Protein AF-A0A528TF73-F1 (afdb_monomer_lite)

Structure (mmCIF, N/CA/C/O backbone):
data_AF-A0A528TF73-F1
#
_entry.id   AF-A0A528TF73-F1
#
loop_
_atom_site.group_PDB
_atom_site.id
_atom_site.type_symbol
_atom_site.label_atom_id
_atom_site.label_alt_id
_atom_site.label_comp_id
_atom_site.label_asym_id
_atom_site.label_entity_id
_atom_site.label_seq_id
_atom_site.pdbx_PDB_ins_code
_atom_site.Cartn_x
_atom_site.Cartn_y
_atom_site.Cartn_z
_atom_site.occupancy
_atom_site.B_iso_or_equiv
_atom_site.auth_seq_id
_atom_site.auth_comp_id
_atom_site.auth_asym_id
_atom_site.auth_atom_id
_atom_site.pdbx_PDB_model_num
ATOM 1 N N . ASN A 1 1 ? -3.132 15.160 -7.249 1.00 56.78 1 ASN A N 1
ATOM 2 C CA . ASN A 1 1 ? -3.821 16.142 -6.375 1.00 56.78 1 ASN A CA 1
ATOM 3 C C . ASN A 1 1 ? -3.943 15.691 -4.910 1.00 56.78 1 ASN A C 1
ATOM 5 O O . ASN A 1 1 ? -4.693 16.304 -4.166 1.00 56.78 1 ASN A O 1
ATOM 9 N N . GLU A 1 2 ? -3.178 14.691 -4.446 1.00 67.38 2 GLU A N 1
ATOM 10 C CA . GLU A 1 2 ? -3.256 14.202 -3.052 1.00 67.38 2 GLU A CA 1
ATOM 11 C C . GLU A 1 2 ? -2.438 15.031 -2.045 1.00 67.38 2 GLU A C 1
ATOM 13 O O . GLU A 1 2 ? -2.695 14.976 -0.846 1.00 67.38 2 GLU A O 1
ATOM 18 N N . CYS A 1 3 ? -1.481 15.833 -2.525 1.00 68.50 3 CYS A N 1
ATOM 19 C CA . CYS A 1 3 ? -0.590 16.624 -1.669 1.00 68.50 3 CYS A CA 1
ATOM 20 C C . CYS A 1 3 ? -1.167 17.990 -1.256 1.00 68.50 3 CYS A C 1
ATOM 22 O O . CYS A 1 3 ? -0.639 18.624 -0.350 1.00 68.50 3 CYS A O 1
ATOM 24 N N . LYS A 1 4 ? -2.243 18.460 -1.903 1.00 80.44 4 LYS A N 1
ATOM 25 C CA . LYS A 1 4 ? -2.898 19.742 -1.588 1.00 80.44 4 LYS A CA 1
ATOM 26 C C . LYS A 1 4 ? -4.072 19.520 -0.634 1.00 80.44 4 LYS A C 1
ATOM 28 O O . LYS A 1 4 ? -5.224 19.719 -1.003 1.00 80.44 4 LYS A O 1
ATOM 33 N N . VAL A 1 5 ? -3.774 19.061 0.578 1.00 80.50 5 VAL A N 1
ATOM 34 C CA . VAL A 1 5 ? -4.775 18.819 1.628 1.00 80.50 5 VAL A CA 1
ATOM 35 C C . VAL A 1 5 ? -4.380 19.537 2.919 1.00 80.50 5 VAL A C 1
ATOM 37 O O . VAL A 1 5 ? -3.188 19.602 3.223 1.00 80.50 5 VAL A O 1
ATOM 40 N N . PRO A 1 6 ? -5.344 20.055 3.704 1.00 85.00 6 PRO A N 1
ATOM 41 C CA . PRO A 1 6 ? -5.047 20.640 5.005 1.00 85.00 6 PRO A CA 1
ATOM 42 C C . PRO A 1 6 ? -4.322 19.654 5.927 1.00 85.00 6 PRO A C 1
ATOM 44 O O . PRO A 1 6 ? -4.554 18.436 5.887 1.00 85.00 6 PRO A O 1
ATOM 47 N N . ALA A 1 7 ? -3.460 20.191 6.792 1.00 83.62 7 ALA A N 1
ATOM 48 C CA . ALA A 1 7 ? -2.921 19.429 7.907 1.00 83.62 7 ALA A CA 1
ATOM 49 C C . ALA A 1 7 ? -4.078 18.988 8.817 1.00 83.62 7 ALA A C 1
ATOM 51 O O . ALA A 1 7 ? -4.982 19.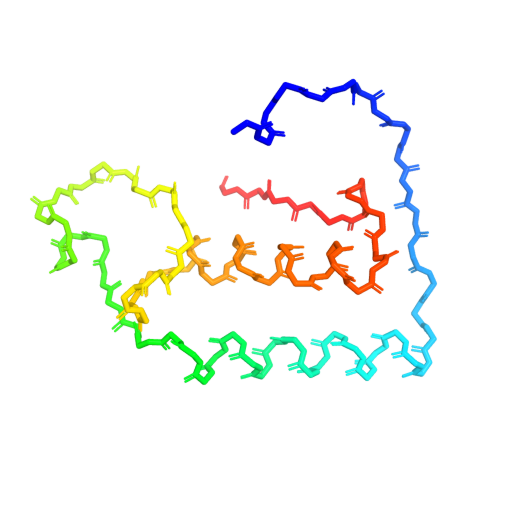766 9.118 1.00 83.62 7 ALA A O 1
ATOM 52 N N . LEU A 1 8 ? -4.062 17.724 9.230 1.00 86.62 8 LEU A N 1
ATOM 53 C CA . LEU A 1 8 ? -5.063 17.151 10.123 1.00 86.62 8 LEU A CA 1
ATOM 54 C C . LEU A 1 8 ? -4.361 16.622 11.371 1.00 86.62 8 LEU A C 1
ATOM 56 O O . LEU A 1 8 ? -3.222 16.164 11.286 1.00 86.62 8 LEU A O 1
ATOM 60 N N . GLN A 1 9 ? -5.060 16.641 12.505 1.00 90.81 9 GLN A N 1
ATOM 61 C CA . GLN A 1 9 ? -4.528 16.102 13.755 1.00 90.81 9 GLN A CA 1
ATOM 62 C C . GLN A 1 9 ? -4.236 14.595 13.638 1.00 90.81 9 GLN A C 1
ATOM 64 O O . GLN A 1 9 ? -4.965 13.897 12.915 1.00 90.81 9 GLN A O 1
ATOM 69 N N . PRO A 1 10 ? -3.202 14.082 14.337 1.00 89.88 10 PRO A N 1
ATOM 70 C CA . PRO A 1 10 ? -2.907 12.654 14.388 1.00 89.88 10 PRO A CA 1
ATOM 71 C C . PRO A 1 10 ? -4.132 11.841 14.811 1.00 89.88 10 PRO A C 1
ATOM 73 O O . PRO A 1 10 ? -4.888 12.246 15.694 1.00 89.88 10 PRO A O 1
ATOM 76 N N . ALA A 1 11 ? -4.323 10.679 14.189 1.00 93.25 11 ALA A N 1
ATOM 77 C CA . ALA A 1 11 ? -5.431 9.783 14.491 1.00 93.25 11 ALA A CA 1
ATOM 78 C C . ALA A 1 11 ? -4.907 8.379 14.782 1.00 93.25 11 ALA A C 1
ATOM 80 O O . ALA A 1 11 ? -4.010 7.893 14.098 1.00 93.25 11 ALA A O 1
ATOM 81 N N . ASN A 1 12 ? -5.521 7.712 15.758 1.00 94.06 12 ASN A N 1
ATOM 82 C CA . ASN A 1 12 ? -5.241 6.321 16.089 1.00 94.06 12 ASN A CA 1
ATOM 83 C C . ASN A 1 12 ? -6.386 5.428 15.612 1.00 94.06 12 ASN A C 1
ATOM 85 O O . ASN A 1 12 ? -7.559 5.774 15.752 1.00 94.06 12 ASN A O 1
ATOM 89 N N . VAL A 1 13 ? -6.051 4.248 15.094 1.00 95.81 13 VAL A N 1
ATOM 90 C CA . VAL A 1 13 ? -7.036 3.223 14.729 1.00 95.81 13 VAL A CA 1
ATOM 91 C C . VAL A 1 13 ? -6.923 2.066 15.711 1.00 95.81 13 VAL A C 1
ATOM 93 O O . VAL A 1 13 ? -5.877 1.432 15.822 1.00 95.81 13 VAL A O 1
ATOM 96 N N . LYS A 1 14 ? -8.016 1.754 16.414 1.00 97.12 14 LYS A N 1
ATOM 97 C CA . LYS A 1 14 ? -8.065 0.583 17.296 1.00 97.12 14 LYS A CA 1
ATOM 98 C C . LYS A 1 14 ? -7.960 -0.697 16.467 1.00 97.12 14 LYS A C 1
ATOM 100 O O . LYS A 1 14 ? -8.708 -0.882 15.503 1.00 97.12 14 LYS A O 1
ATOM 105 N N . LEU A 1 15 ? -7.083 -1.613 16.868 1.00 97.00 15 LEU A N 1
ATOM 106 C CA . LEU A 1 15 ? -6.929 -2.906 16.207 1.00 97.00 15 LEU A CA 1
ATOM 107 C C . LEU A 1 15 ? -8.054 -3.869 16.61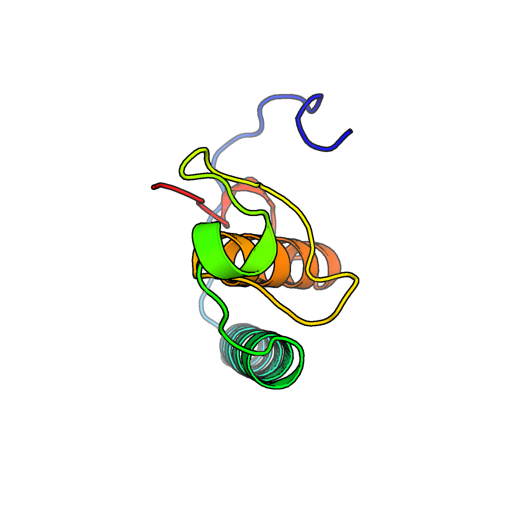5 1.00 97.00 15 LEU A C 1
ATOM 109 O O .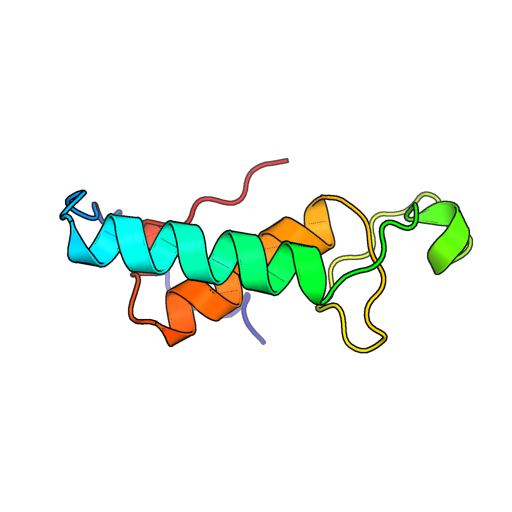 LEU A 1 15 ? -7.898 -4.721 17.484 1.00 97.00 15 LEU A O 1
ATOM 113 N N . THR A 1 16 ? -9.221 -3.709 15.997 1.00 98.25 16 THR A N 1
ATOM 114 C CA . THR A 1 16 ? -10.344 -4.645 16.135 1.00 98.25 16 THR A CA 1
ATOM 115 C C . THR A 1 16 ? -10.166 -5.847 15.205 1.00 98.25 16 THR A C 1
ATOM 117 O O . THR A 1 16 ? -9.419 -5.786 14.225 1.00 98.25 16 THR A O 1
ATOM 120 N N . ALA A 1 17 ? -10.908 -6.933 15.444 1.00 98.44 17 ALA A N 1
ATOM 121 C CA . ALA A 1 17 ? -10.924 -8.080 14.531 1.00 98.44 17 ALA A CA 1
ATOM 122 C C . ALA A 1 17 ? -11.333 -7.679 13.099 1.00 98.44 17 ALA A C 1
ATOM 124 O O . ALA A 1 17 ? -10.769 -8.182 12.128 1.00 98.44 17 ALA A O 1
ATOM 125 N N . GLN A 1 18 ? -12.271 -6.734 12.960 1.00 98.19 18 GLN A N 1
ATOM 126 C CA . GLN A 1 18 ? -12.679 -6.201 11.660 1.00 98.19 18 GLN A CA 1
ATOM 127 C C . GLN A 1 18 ? -11.546 -5.424 10.981 1.00 98.19 18 GLN A C 1
ATOM 129 O O . GLN A 1 18 ? -11.249 -5.678 9.815 1.00 98.19 18 GLN A O 1
ATOM 134 N N . ASN A 1 19 ? -10.867 -4.535 11.710 1.00 98.25 19 ASN A N 1
ATOM 135 C CA . ASN A 1 19 ? -9.754 -3.761 11.159 1.00 98.25 19 ASN A CA 1
ATOM 136 C C . ASN A 1 19 ? -8.586 -4.670 10.762 1.00 98.25 19 ASN A C 1
ATOM 138 O O . ASN A 1 19 ? -8.025 -4.506 9.680 1.00 98.25 19 ASN A O 1
ATOM 142 N N . MET A 1 20 ? -8.287 -5.697 11.563 1.00 98.56 20 MET A N 1
ATOM 143 C CA . MET A 1 20 ? -7.291 -6.716 11.225 1.00 98.56 20 MET A CA 1
ATOM 144 C C . MET A 1 20 ? -7.650 -7.476 9.937 1.00 98.56 20 MET A C 1
ATOM 146 O O . MET A 1 20 ? -6.789 -7.685 9.081 1.00 98.56 20 MET A O 1
ATOM 150 N N . ARG A 1 21 ? -8.921 -7.867 9.752 1.00 98.56 21 ARG A N 1
ATOM 151 C CA . ARG A 1 21 ? -9.382 -8.498 8.501 1.00 98.56 21 ARG A CA 1
ATOM 152 C C . ARG A 1 21 ? -9.204 -7.572 7.300 1.00 98.56 21 ARG A C 1
ATOM 154 O O . ARG A 1 21 ? -8.718 -8.018 6.262 1.00 98.56 21 ARG A O 1
ATOM 161 N N . THR A 1 22 ? -9.547 -6.292 7.440 1.00 98.56 22 THR A N 1
ATOM 162 C CA . THR A 1 22 ? -9.367 -5.298 6.372 1.00 98.56 22 THR A CA 1
ATOM 163 C C . THR A 1 22 ? -7.897 -5.121 5.999 1.00 98.56 22 THR A C 1
ATOM 165 O O . THR A 1 22 ? -7.575 -5.190 4.812 1.00 98.56 22 THR A O 1
ATOM 168 N N . LEU A 1 23 ? -7.003 -4.987 6.986 1.00 98.56 23 LEU A N 1
ATOM 169 C CA . LEU A 1 23 ? -5.555 -4.885 6.769 1.00 98.56 23 LEU A CA 1
ATOM 170 C C . LEU A 1 23 ? -5.015 -6.096 5.996 1.00 98.56 23 LEU A C 1
ATOM 172 O O . LEU A 1 23 ? -4.349 -5.932 4.973 1.00 98.56 23 LEU A O 1
ATOM 176 N N . LYS A 1 24 ? -5.359 -7.317 6.430 1.00 98.75 24 LYS A N 1
ATOM 177 C CA . LYS A 1 24 ? -4.939 -8.558 5.755 1.00 98.75 24 LYS A C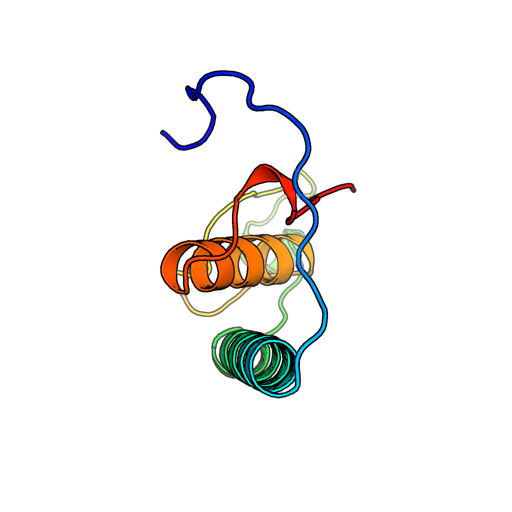A 1
ATOM 178 C C . LYS A 1 24 ? -5.441 -8.624 4.312 1.00 98.75 24 LYS A C 1
ATOM 180 O O . LYS A 1 24 ? -4.652 -8.901 3.409 1.00 98.75 24 LYS A O 1
ATOM 185 N N . ARG A 1 25 ? -6.725 -8.324 4.087 1.00 98.75 25 ARG A N 1
ATOM 186 C CA . ARG A 1 25 ? -7.346 -8.327 2.754 1.00 98.75 25 ARG A CA 1
ATOM 187 C C . ARG A 1 25 ? -6.663 -7.341 1.809 1.00 98.75 25 ARG A C 1
ATOM 189 O O . ARG A 1 25 ? -6.358 -7.705 0.678 1.00 98.75 25 ARG A O 1
ATOM 196 N N . ILE A 1 26 ? -6.410 -6.110 2.256 1.00 98.69 26 ILE A N 1
ATOM 197 C CA . ILE A 1 26 ? -5.761 -5.082 1.429 1.00 98.69 26 ILE A CA 1
ATOM 198 C C . ILE A 1 26 ? -4.308 -5.450 1.135 1.00 98.69 26 ILE A C 1
ATOM 200 O O . ILE A 1 26 ? -3.878 -5.341 -0.012 1.00 98.69 26 ILE A O 1
ATOM 204 N N . ASN A 1 27 ? -3.574 -5.958 2.127 1.00 98.69 27 ASN A N 1
ATOM 205 C CA . ASN A 1 27 ? -2.205 -6.417 1.919 1.00 98.69 27 ASN A CA 1
ATOM 206 C C . ASN A 1 27 ? -2.136 -7.531 0.862 1.00 98.69 27 ASN A C 1
ATOM 208 O O . ASN A 1 27 ? -1.337 -7.453 -0.066 1.00 98.69 27 ASN A O 1
ATOM 212 N N . GLN A 1 28 ? -3.017 -8.530 0.957 1.00 98.69 28 GLN A N 1
ATOM 213 C CA . GLN A 1 28 ? -3.107 -9.607 -0.031 1.00 98.69 28 GLN A CA 1
ATOM 214 C C . GLN A 1 28 ? -3.535 -9.097 -1.411 1.00 98.69 28 GLN A C 1
ATOM 216 O O . GLN A 1 28 ? -2.978 -9.536 -2.413 1.00 98.69 28 GLN A O 1
ATOM 221 N N . LYS A 1 29 ? -4.492 -8.161 -1.477 1.00 98.38 29 LYS A N 1
ATOM 222 C CA . LYS A 1 29 ? -4.937 -7.552 -2.738 1.00 98.38 29 LYS A CA 1
ATOM 223 C C . LYS A 1 29 ? -3.782 -6.847 -3.447 1.00 98.38 29 LYS A C 1
ATOM 225 O O . LYS A 1 29 ? -3.559 -7.119 -4.619 1.00 98.38 29 LYS A O 1
ATOM 230 N N . ALA A 1 30 ? -3.035 -5.997 -2.744 1.00 98.19 30 ALA A N 1
ATOM 231 C CA . ALA A 1 30 ? -1.869 -5.323 -3.314 1.00 98.19 30 ALA A CA 1
ATOM 232 C C . ALA A 1 30 ? -0.811 -6.336 -3.777 1.00 98.19 30 ALA A C 1
ATOM 234 O O . ALA A 1 30 ? -0.334 -6.249 -4.902 1.00 98.19 30 ALA A O 1
ATOM 235 N N . ASN A 1 31 ? -0.526 -7.354 -2.959 1.00 98.12 31 ASN A N 1
ATOM 236 C CA . ASN A 1 31 ? 0.464 -8.374 -3.300 1.00 98.12 31 ASN A CA 1
ATOM 237 C C . ASN A 1 31 ? 0.101 -9.214 -4.531 1.00 98.12 31 ASN A C 1
ATOM 239 O O . ASN A 1 31 ? 0.995 -9.698 -5.211 1.00 98.12 31 ASN A O 1
ATOM 243 N N . ARG A 1 32 ? -1.192 -9.397 -4.815 1.00 98.19 32 ARG A N 1
ATOM 244 C CA . ARG A 1 32 ? -1.662 -10.108 -6.014 1.00 98.19 32 ARG A CA 1
ATOM 245 C C . ARG A 1 32 ? -1.775 -9.210 -7.244 1.00 98.19 32 ARG A C 1
ATOM 247 O O . ARG A 1 32 ? -1.683 -9.713 -8.354 1.00 98.19 32 ARG A O 1
ATOM 254 N N . ALA A 1 33 ? -2.028 -7.918 -7.049 1.00 97.75 33 ALA A N 1
ATOM 255 C CA . ALA A 1 33 ? -2.243 -6.971 -8.140 1.00 97.75 33 ALA A CA 1
ATOM 256 C C . ALA A 1 33 ? -0.939 -6.457 -8.765 1.00 97.75 33 ALA A C 1
ATOM 258 O O . ALA A 1 33 ? -0.971 -5.944 -9.877 1.00 97.75 33 ALA A O 1
ATOM 259 N N . ILE A 1 34 ? 0.180 -6.558 -8.042 1.00 98.19 34 ILE A N 1
ATOM 260 C CA . ILE A 1 34 ? 1.458 -5.979 -8.446 1.00 98.19 34 ILE A CA 1
ATOM 261 C C . ILE A 1 34 ? 2.480 -7.100 -8.641 1.00 98.19 34 ILE A C 1
ATOM 263 O O . ILE A 1 34 ? 2.729 -7.893 -7.730 1.00 98.19 34 ILE A O 1
ATOM 267 N N . LYS A 1 35 ? 3.089 -7.143 -9.823 1.00 98.06 35 LYS A N 1
ATOM 268 C CA . LYS A 1 35 ? 4.299 -7.903 -10.117 1.00 98.06 35 LYS A CA 1
ATOM 269 C C . LYS A 1 35 ? 5.515 -7.092 -9.644 1.00 98.06 35 LYS A C 1
ATOM 271 O O . LYS A 1 35 ? 5.652 -5.941 -10.062 1.00 98.06 35 LYS A O 1
ATOM 276 N N . PRO A 1 36 ? 6.415 -7.671 -8.834 1.00 97.56 36 PRO A N 1
ATOM 277 C CA . PRO A 1 36 ? 7.592 -6.957 -8.358 1.00 97.56 36 PRO A CA 1
ATOM 278 C C . PRO A 1 36 ? 8.550 -6.672 -9.520 1.00 97.56 36 PRO A C 1
ATOM 280 O O . PRO A 1 36 ? 8.959 -7.593 -10.231 1.00 97.56 36 PRO A O 1
ATOM 283 N N . VAL A 1 37 ? 8.891 -5.399 -9.710 1.00 97.06 37 VAL A N 1
ATOM 284 C CA . VAL A 1 37 ? 9.861 -4.907 -10.702 1.00 97.06 37 VAL A CA 1
ATOM 285 C C . VAL A 1 37 ? 10.616 -3.745 -10.064 1.00 97.06 37 VAL A C 1
ATOM 287 O O . VAL A 1 37 ? 9.996 -2.923 -9.392 1.00 97.06 37 VAL A O 1
ATOM 290 N N . SER A 1 38 ? 11.941 -3.683 -10.221 1.00 95.38 38 SER A N 1
ATOM 291 C CA . SER A 1 38 ? 12.720 -2.571 -9.672 1.00 95.38 38 SER A CA 1
ATOM 292 C C . SER A 1 38 ? 12.387 -1.258 -10.388 1.00 95.38 38 SER A C 1
ATOM 294 O O . SER A 1 38 ? 11.949 -1.262 -11.538 1.00 95.38 38 SER A O 1
ATOM 296 N N . ASN A 1 39 ? 12.630 -0.123 -9.730 1.00 94.38 39 ASN A N 1
ATOM 297 C CA . ASN A 1 39 ? 12.422 1.190 -10.341 1.00 94.38 39 ASN A CA 1
ATOM 298 C C . ASN A 1 39 ? 13.182 1.338 -11.671 1.00 94.38 39 ASN A C 1
ATOM 300 O O . ASN A 1 39 ? 12.634 1.829 -12.655 1.00 94.38 39 ASN A O 1
ATOM 304 N N . TYR A 1 40 ? 14.430 0.864 -11.707 1.00 95.81 40 TYR A N 1
ATOM 305 C CA . TYR A 1 40 ? 15.254 0.921 -12.907 1.00 95.81 40 TYR A CA 1
ATOM 306 C C . TYR A 1 40 ? 14.727 0.011 -14.018 1.00 95.81 40 TYR A C 1
ATOM 308 O O . TYR A 1 40 ? 14.609 0.455 -15.152 1.00 95.81 40 TYR A O 1
ATOM 316 N N . ASP A 1 41 ? 14.336 -1.225 -13.707 1.00 96.50 41 ASP A N 1
ATOM 317 C CA . ASP A 1 41 ? 13.810 -2.142 -14.728 1.00 96.50 41 ASP A CA 1
ATOM 318 C C . ASP A 1 41 ? 12.447 -1.690 -15.272 1.00 96.50 41 ASP A C 1
ATOM 320 O O . ASP A 1 41 ? 12.071 -2.035 -16.392 1.00 96.50 41 ASP A O 1
ATOM 324 N N . HIS A 1 42 ? 11.681 -0.939 -14.475 1.00 94.81 42 HIS A N 1
ATOM 325 C CA . HIS A 1 42 ? 10.364 -0.447 -14.867 1.00 94.81 42 HIS A CA 1
ATOM 326 C C . HIS A 1 42 ? 10.445 0.857 -15.670 1.00 94.81 42 HIS A C 1
ATOM 328 O O . HIS A 1 42 ? 9.830 0.946 -16.731 1.00 94.81 42 HIS A O 1
ATOM 334 N N . TRP A 1 43 ? 11.212 1.847 -15.200 1.00 94.06 43 TRP A N 1
ATOM 335 C CA . TRP A 1 43 ? 11.257 3.199 -15.783 1.00 94.06 43 TRP A CA 1
ATOM 336 C C . TRP A 1 43 ? 12.604 3.591 -16.406 1.00 94.06 43 TRP A C 1
ATOM 338 O O . TRP A 1 43 ? 12.724 4.680 -16.961 1.00 94.06 43 TRP A O 1
ATOM 348 N N . GLY A 1 44 ? 13.632 2.746 -16.325 1.00 95.06 44 GLY A N 1
ATOM 349 C CA . GLY A 1 44 ? 14.965 3.015 -16.882 1.00 95.06 44 GLY A CA 1
ATOM 350 C C . GLY A 1 44 ? 15.779 4.060 -16.113 1.00 95.06 44 GLY A C 1
ATOM 351 O O . GLY A 1 44 ? 16.799 4.533 -16.610 1.00 95.06 44 GLY A O 1
ATOM 352 N N . THR A 1 45 ? 15.345 4.447 -14.911 1.00 92.25 45 THR A N 1
ATOM 353 C CA . THR A 1 45 ? 15.979 5.496 -14.100 1.00 92.25 45 THR A CA 1
ATOM 354 C C . THR A 1 45 ? 16.181 5.051 -12.656 1.00 92.25 45 THR A C 1
ATOM 356 O O . THR A 1 45 ? 15.446 4.213 -12.137 1.00 92.25 45 THR A O 1
ATOM 359 N N . MET A 1 46 ? 17.193 5.617 -11.997 1.00 89.31 46 MET A N 1
ATOM 360 C CA . MET A 1 46 ? 17.436 5.434 -10.559 1.00 89.31 46 MET A CA 1
ATOM 361 C C . MET A 1 46 ? 16.640 6.424 -9.698 1.00 89.31 46 MET A C 1
ATOM 363 O O . MET A 1 46 ? 16.607 6.281 -8.481 1.00 89.31 46 MET A O 1
ATOM 367 N N . MET A 1 47 ? 16.008 7.428 -10.314 1.00 92.81 47 MET A N 1
ATOM 368 C CA . MET A 1 47 ? 15.162 8.387 -9.602 1.00 92.81 47 MET A CA 1
ATOM 369 C C . MET A 1 47 ? 13.844 7.735 -9.205 1.00 92.81 47 MET A C 1
ATOM 371 O O . MET A 1 47 ? 13.217 7.064 -10.023 1.00 92.81 47 MET A O 1
ATOM 375 N N . ASP A 1 48 ? 13.410 7.957 -7.967 1.00 88.88 48 ASP A N 1
ATOM 376 C CA . ASP A 1 48 ? 12.176 7.366 -7.464 1.00 88.88 48 ASP A CA 1
ATOM 377 C C . ASP A 1 48 ? 10.949 7.809 -8.267 1.00 88.88 48 ASP A C 1
ATOM 379 O O . ASP A 1 48 ? 10.603 8.991 -8.316 1.00 88.88 48 ASP A O 1
ATOM 383 N N . HIS A 1 49 ? 10.227 6.830 -8.807 1.00 89.94 49 HIS A N 1
ATOM 384 C CA . HIS A 1 49 ? 8.888 7.022 -9.343 1.00 89.94 49 HIS A CA 1
ATOM 385 C C . HIS A 1 49 ? 7.827 6.676 -8.298 1.00 89.94 49 HIS A C 1
ATOM 387 O O . HIS A 1 49 ? 7.744 5.553 -7.804 1.00 89.94 49 HIS A O 1
ATOM 393 N N . TRP A 1 50 ? 6.996 7.663 -7.968 1.00 90.69 50 TRP A N 1
ATOM 394 C CA . TRP A 1 50 ? 5.892 7.526 -7.024 1.00 90.69 50 TRP A CA 1
ATOM 395 C C . TRP A 1 50 ? 4.567 7.573 -7.777 1.00 90.69 50 TRP A C 1
ATOM 397 O O . TRP A 1 50 ? 4.107 8.648 -8.158 1.00 90.69 50 TRP A O 1
ATOM 407 N N . ASP A 1 51 ? 3.959 6.408 -7.987 1.00 88.81 51 ASP A N 1
ATOM 408 C CA . ASP A 1 51 ? 2.686 6.286 -8.696 1.00 88.81 51 ASP A CA 1
ATOM 409 C C . ASP A 1 51 ? 1.851 5.105 -8.166 1.00 88.81 51 ASP A C 1
ATOM 411 O O . ASP A 1 51 ? 2.272 4.337 -7.295 1.00 88.81 51 ASP A O 1
ATOM 415 N N . TYR A 1 52 ? 0.637 4.960 -8.686 1.00 94.06 52 TYR A N 1
ATOM 416 C CA . TYR A 1 52 ? -0.188 3.775 -8.515 1.00 94.06 52 TYR A CA 1
ATOM 417 C C . TYR A 1 52 ? 0.171 2.693 -9.546 1.00 94.06 52 TYR A C 1
ATOM 419 O O . TYR A 1 52 ? 0.590 3.013 -10.656 1.00 94.06 52 TYR A O 1
ATOM 427 N N . PRO A 1 53 ? -0.040 1.400 -9.225 1.00 95.44 53 PRO A N 1
ATOM 428 C CA . PRO A 1 53 ? 0.299 0.282 -10.109 1.00 95.44 53 PRO A CA 1
ATOM 429 C C . PRO A 1 53 ? -0.721 0.131 -11.250 1.00 95.44 53 PRO A C 1
ATOM 431 O O . PRO A 1 53 ? -1.466 -0.849 -11.308 1.00 95.44 53 PRO A O 1
ATOM 434 N N . VAL A 1 54 ? -0.804 1.117 -12.144 1.00 94.75 54 VAL A N 1
ATOM 435 C CA . VAL A 1 54 ? -1.775 1.141 -13.253 1.00 94.75 54 VAL A CA 1
ATOM 436 C C . VAL A 1 54 ? -1.516 0.047 -14.291 1.00 94.75 54 VAL A C 1
ATOM 438 O O . VAL A 1 54 ? -2.457 -0.431 -14.916 1.00 94.75 54 VAL A O 1
ATOM 441 N N . ASP A 1 55 ? -0.265 -0.394 -14.429 1.00 96.31 55 ASP A N 1
ATOM 442 C CA . ASP A 1 55 ? 0.162 -1.487 -15.310 1.00 96.31 55 ASP A CA 1
ATOM 443 C C . ASP A 1 55 ? 0.450 -2.797 -14.549 1.00 96.31 55 ASP A C 1
ATOM 445 O O . ASP A 1 55 ? 0.975 -3.760 -15.114 1.00 96.31 55 ASP A O 1
ATOM 449 N N . GLY A 1 56 ? 0.111 -2.835 -13.256 1.00 97.44 56 GLY A N 1
ATOM 450 C CA . GLY A 1 56 ? 0.310 -3.995 -12.395 1.00 97.44 56 GLY A CA 1
ATOM 451 C C . GLY A 1 56 ? 1.774 -4.303 -12.075 1.00 97.44 56 GLY A C 1
ATOM 452 O O . GLY A 1 56 ? 2.072 -5.446 -11.735 1.00 97.44 56 GLY A O 1
ATOM 453 N N . LYS A 1 57 ? 2.698 -3.341 -12.172 1.00 97.31 57 LYS A N 1
ATOM 454 C CA . LYS A 1 57 ? 4.114 -3.507 -11.799 1.00 97.31 57 LYS A CA 1
ATOM 455 C C . LYS A 1 57 ? 4.552 -2.462 -10.776 1.00 97.31 57 LYS A C 1
ATOM 457 O O . LYS A 1 57 ? 3.910 -1.425 -10.619 1.00 97.31 57 LYS A O 1
ATOM 462 N N . GLY A 1 58 ? 5.630 -2.757 -10.055 1.00 96.62 58 GLY A N 1
ATOM 463 C CA . GLY A 1 58 ? 6.285 -1.773 -9.199 1.00 96.62 58 GLY A CA 1
ATOM 464 C C . GLY A 1 58 ? 7.159 -2.376 -8.108 1.00 96.62 58 GLY A C 1
ATOM 465 O O . GLY A 1 58 ? 7.206 -3.593 -7.910 1.00 96.62 58 GLY A O 1
ATOM 466 N N . ASP A 1 59 ? 7.823 -1.491 -7.376 1.00 95.19 59 ASP A N 1
ATOM 467 C CA . ASP A 1 59 ? 8.674 -1.792 -6.230 1.00 95.19 59 ASP A CA 1
ATOM 468 C C . ASP A 1 59 ? 7.989 -1.394 -4.905 1.00 95.19 59 ASP A C 1
ATOM 470 O O . ASP A 1 59 ? 6.804 -1.054 -4.856 1.00 95.19 59 ASP A O 1
ATOM 474 N N . CYS A 1 60 ? 8.719 -1.460 -3.789 1.00 94.31 60 CYS A N 1
ATOM 475 C CA . CYS A 1 60 ? 8.163 -1.317 -2.440 1.00 94.31 60 CYS A CA 1
ATOM 476 C C . CYS A 1 60 ? 7.299 -0.056 -2.232 1.00 94.31 60 CYS A C 1
ATOM 478 O O . CYS A 1 60 ? 6.238 -0.147 -1.603 1.00 94.31 60 CYS A O 1
ATOM 480 N N . LYS A 1 61 ? 7.699 1.093 -2.788 1.00 93.94 61 LYS A N 1
ATOM 481 C CA . LYS A 1 61 ? 6.963 2.361 -2.671 1.00 93.94 61 LYS A CA 1
ATOM 482 C C . LYS A 1 61 ? 5.610 2.310 -3.382 1.00 93.94 61 LYS A C 1
ATOM 484 O O . LYS A 1 61 ? 4.620 2.768 -2.808 1.00 93.94 61 LYS A O 1
ATOM 489 N N . ILE A 1 62 ? 5.519 1.650 -4.539 1.00 95.81 62 ILE A N 1
ATOM 490 C CA . ILE A 1 62 ? 4.254 1.451 -5.267 1.00 95.81 62 ILE A CA 1
ATOM 491 C C . ILE A 1 62 ? 3.294 0.560 -4.466 1.00 95.81 62 ILE A C 1
ATOM 493 O O . ILE A 1 62 ? 2.107 0.871 -4.333 1.00 95.81 62 ILE A O 1
ATOM 497 N N . TYR A 1 63 ? 3.798 -0.516 -3.844 1.00 97.12 63 TYR A N 1
ATOM 498 C CA . TYR A 1 63 ? 2.982 -1.359 -2.958 1.00 97.12 63 TYR A CA 1
ATOM 499 C C . TYR A 1 63 ? 2.453 -0.567 -1.763 1.00 97.12 63 TYR A C 1
ATOM 501 O O . TYR A 1 63 ? 1.283 -0.703 -1.396 1.00 97.12 63 TYR A O 1
ATOM 509 N N . ALA A 1 64 ? 3.313 0.225 -1.127 1.00 96.56 64 ALA A N 1
ATOM 510 C CA . ALA A 1 64 ? 2.965 0.987 0.060 1.00 96.56 64 ALA A CA 1
ATOM 511 C C . ALA A 1 64 ? 1.933 2.087 -0.259 1.00 96.56 64 ALA A C 1
ATOM 513 O O . ALA A 1 64 ? 0.902 2.166 0.417 1.00 96.56 64 ALA A O 1
ATOM 514 N N . LEU A 1 65 ? 2.129 2.839 -1.349 1.00 95.69 65 LEU A N 1
ATOM 515 C CA . LEU A 1 65 ? 1.154 3.807 -1.858 1.00 95.69 65 LEU A CA 1
ATOM 516 C C . LEU A 1 65 ? -0.196 3.158 -2.166 1.00 95.69 65 LEU A C 1
ATOM 518 O O . LEU A 1 65 ? -1.239 3.650 -1.729 1.00 95.69 65 LEU A O 1
ATOM 522 N N . TYR A 1 66 ? -0.200 2.025 -2.869 1.00 97.31 66 TYR A N 1
ATOM 523 C CA . TYR A 1 66 ? -1.451 1.371 -3.232 1.00 97.31 66 TYR A CA 1
ATOM 524 C C . TYR A 1 66 ? -2.202 0.835 -2.008 1.00 97.31 66 TYR A C 1
ATOM 526 O O . TYR A 1 66 ? -3.417 1.009 -1.898 1.00 97.31 66 TYR A O 1
ATOM 534 N N . LYS A 1 67 ? -1.493 0.254 -1.030 1.00 98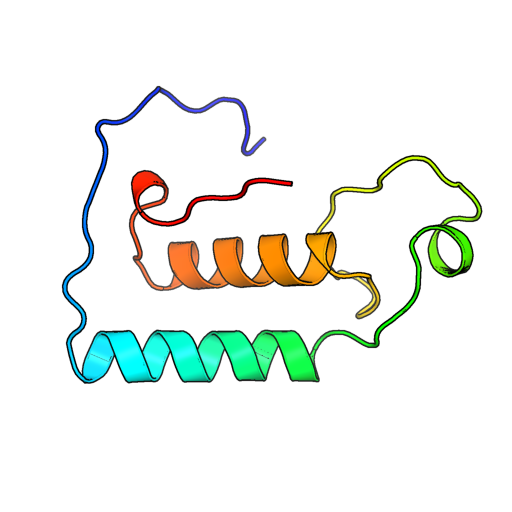.12 67 LYS A N 1
ATOM 535 C CA . LYS A 1 67 ? -2.093 -0.152 0.253 1.00 98.12 67 LYS A CA 1
ATOM 536 C C . LYS A 1 67 ? -2.690 1.047 0.988 1.00 98.12 67 LYS A C 1
ATOM 538 O O . LYS A 1 67 ? -3.810 0.938 1.484 1.00 98.12 67 LYS A O 1
ATOM 543 N N . ARG A 1 68 ? -1.988 2.188 1.024 1.00 97.25 68 ARG A N 1
ATOM 544 C CA . ARG A 1 68 ? -2.483 3.428 1.642 1.00 97.25 68 ARG A CA 1
ATOM 545 C C . ARG A 1 68 ? -3.778 3.906 0.987 1.00 97.25 68 ARG A C 1
ATOM 547 O O . ARG A 1 68 ? -4.742 4.151 1.709 1.00 97.25 68 ARG A O 1
ATOM 554 N N . LYS A 1 69 ? -3.826 3.979 -0.347 1.00 96.50 69 LYS A N 1
ATOM 555 C CA . LYS A 1 69 ? -5.036 4.342 -1.103 1.00 96.50 69 LYS A CA 1
ATOM 556 C C . LYS A 1 69 ? -6.213 3.447 -0.735 1.00 96.50 69 LYS A C 1
ATOM 558 O O . LYS A 1 69 ? -7.255 3.938 -0.313 1.00 96.50 69 LYS A O 1
ATOM 563 N N . LEU A 1 70 ? -6.024 2.131 -0.825 1.00 98.06 70 LEU A N 1
ATOM 564 C CA . LEU A 1 70 ? -7.075 1.153 -0.537 1.00 98.06 70 LEU A CA 1
ATOM 565 C C . LEU A 1 70 ? -7.556 1.215 0.9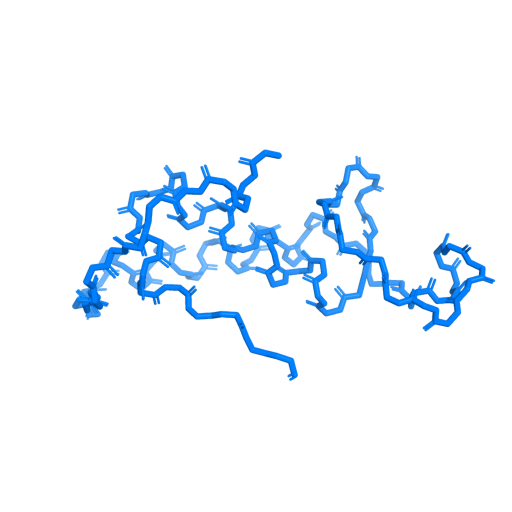22 1.00 98.06 70 LEU A C 1
ATOM 567 O O . LEU A 1 70 ? -8.725 0.955 1.196 1.00 98.06 70 LEU A O 1
ATOM 571 N N . LEU A 1 71 ? -6.670 1.536 1.871 1.00 98.31 71 LEU A N 1
ATOM 572 C CA . LEU A 1 71 ? -7.045 1.722 3.275 1.00 98.31 71 LEU A CA 1
ATOM 573 C C . LEU A 1 71 ? -7.884 2.987 3.466 1.00 98.31 71 LEU A C 1
ATOM 575 O O . LEU A 1 71 ? -8.887 2.931 4.176 1.00 98.31 71 LEU A O 1
ATOM 579 N N . MET A 1 72 ? -7.529 4.091 2.804 1.00 96.69 72 MET A N 1
ATOM 580 C CA . MET A 1 72 ? -8.335 5.318 2.813 1.00 96.69 72 MET A CA 1
ATOM 581 C C . MET A 1 72 ? -9.716 5.095 2.185 1.00 96.69 72 MET A C 1
ATOM 583 O O . MET A 1 72 ? -10.718 5.493 2.770 1.00 96.69 72 MET A O 1
ATOM 587 N N . GLU A 1 73 ? -9.790 4.383 1.056 1.00 97.19 73 GLU A N 1
ATOM 588 C CA . GLU A 1 73 ? -11.059 3.967 0.433 1.00 97.19 73 GLU A CA 1
ATOM 589 C C . GLU A 1 73 ? -11.892 3.058 1.352 1.00 97.19 73 GLU A C 1
ATOM 591 O O . GLU A 1 73 ? -13.119 3.081 1.312 1.00 97.19 73 GLU A O 1
ATOM 596 N N . ALA A 1 74 ? -11.240 2.277 2.219 1.00 97.75 74 ALA A N 1
ATOM 597 C CA . ALA A 1 74 ? -11.893 1.460 3.240 1.00 97.75 74 ALA A CA 1
ATOM 598 C C . ALA A 1 74 ? -12.258 2.238 4.522 1.00 97.75 74 ALA A C 1
ATOM 600 O O . ALA A 1 74 ? -12.684 1.621 5.500 1.00 97.75 74 ALA A O 1
ATOM 601 N N . GLY A 1 75 ? -12.084 3.563 4.538 1.00 96.44 75 GLY A N 1
ATOM 602 C CA . GLY A 1 75 ? -12.468 4.443 5.642 1.00 96.44 75 GLY A CA 1
ATOM 603 C C . GLY A 1 75 ? -11.404 4.632 6.725 1.00 96.44 75 GLY A C 1
ATOM 604 O O . GLY A 1 75 ? -11.698 5.222 7.764 1.00 96.44 75 GLY A O 1
ATOM 605 N N . PHE A 1 76 ? -10.170 4.156 6.526 1.00 97.19 76 PHE A N 1
ATOM 606 C CA . PHE A 1 76 ? -9.091 4.452 7.468 1.00 97.19 76 PHE A CA 1
ATOM 607 C C . PHE A 1 76 ? -8.705 5.935 7.359 1.00 97.19 76 PHE A C 1
ATOM 609 O O . PHE A 1 76 ? -8.526 6.445 6.248 1.00 97.19 76 PHE A O 1
ATOM 616 N N . PRO A 1 77 ? -8.521 6.641 8.488 1.00 95.25 77 PRO A N 1
ATOM 617 C CA . PRO A 1 77 ? -8.114 8.036 8.461 1.00 95.25 77 PRO A CA 1
ATOM 618 C C . PRO A 1 77 ? -6.699 8.154 7.894 1.00 95.25 77 PRO A C 1
ATOM 620 O O . PRO A 1 77 ? -5.777 7.458 8.324 1.00 95.25 77 PRO A O 1
ATOM 623 N N . ARG A 1 78 ? -6.504 9.086 6.956 1.00 92.62 78 ARG A N 1
ATOM 624 C CA . ARG A 1 78 ? -5.213 9.344 6.298 1.00 92.62 78 ARG A CA 1
ATOM 625 C C . ARG A 1 78 ? -4.075 9.564 7.301 1.00 92.62 78 ARG A C 1
ATOM 627 O O . ARG A 1 78 ? -2.944 9.183 7.014 1.00 92.62 78 ARG A O 1
ATOM 634 N N . GLN A 1 79 ? -4.367 10.171 8.449 1.00 93.12 79 GLN A N 1
ATOM 635 C CA . GLN A 1 79 ? -3.405 10.517 9.500 1.00 93.12 79 GLN A CA 1
ATOM 636 C C . GLN A 1 79 ? -2.888 9.302 10.279 1.00 93.12 79 GLN A C 1
ATOM 638 O O . GLN A 1 79 ? -1.827 9.391 10.880 1.00 93.12 79 GLN A O 1
ATOM 643 N N . ALA A 1 80 ? -3.606 8.174 10.245 1.00 94.75 80 ALA A N 1
ATOM 644 C CA . ALA A 1 80 ? -3.164 6.917 10.852 1.00 94.75 80 ALA A CA 1
ATOM 645 C C . ALA A 1 80 ? -2.319 6.055 9.897 1.00 94.75 80 ALA A C 1
ATOM 647 O O . ALA A 1 80 ? -1.818 5.002 10.282 1.00 94.75 80 ALA A O 1
ATOM 648 N N . LEU A 1 81 ? -2.196 6.465 8.633 1.00 94.38 81 LEU A N 1
ATOM 649 C CA . LEU A 1 81 ? -1.488 5.727 7.593 1.00 94.38 81 LEU A CA 1
ATOM 650 C C . LEU A 1 81 ? -0.169 6.440 7.309 1.00 94.38 81 LEU A C 1
ATOM 652 O O . LEU A 1 81 ? -0.086 7.256 6.399 1.00 94.38 81 LEU A O 1
ATOM 656 N N . LEU A 1 82 ? 0.859 6.206 8.114 1.00 91.38 82 LEU A N 1
ATOM 657 C CA . LEU A 1 82 ? 2.159 6.844 7.904 1.00 91.38 82 LEU A CA 1
ATOM 658 C C . LEU A 1 82 ? 2.871 6.224 6.692 1.00 91.38 82 LEU A C 1
ATOM 660 O O . LEU A 1 82 ? 2.805 5.019 6.471 1.00 91.38 82 LEU A O 1
ATOM 664 N N . MET A 1 83 ? 3.521 7.071 5.896 1.00 87.31 83 MET A N 1
ATOM 665 C CA . MET A 1 83 ? 4.414 6.667 4.809 1.00 87.31 83 MET A CA 1
ATOM 666 C C . MET A 1 83 ? 5.739 7.369 5.060 1.00 87.31 83 MET A C 1
ATOM 668 O O . MET A 1 83 ? 5.798 8.594 4.984 1.00 87.31 83 MET A O 1
ATOM 672 N N . THR A 1 84 ? 6.757 6.597 5.404 1.00 76.88 84 THR A N 1
ATOM 673 C CA . THR A 1 84 ? 8.123 7.064 5.643 1.00 76.88 84 THR A CA 1
ATOM 674 C C . THR A 1 84 ? 9.051 6.183 4.819 1.00 76.88 84 THR A C 1
ATOM 676 O O . THR A 1 84 ? 8.843 4.968 4.781 1.00 76.88 84 THR A O 1
ATOM 679 N N . VAL A 1 85 ? 10.027 6.793 4.158 1.00 63.06 85 VAL A N 1
ATOM 680 C CA . VAL A 1 85 ? 11.082 6.129 3.380 1.00 63.06 85 VAL A CA 1
ATOM 681 C C . VAL A 1 85 ? 12.440 6.490 3.937 1.00 63.06 85 VAL A C 1
ATOM 683 O O . VAL A 1 85 ? 12.549 7.615 4.476 1.00 63.06 85 VAL A O 1
#

Radius of gyration: 14.18 Å; chains: 1; bounding box: 30×31×34 Å

pLDDT: mean 93.27, std 7.96, range [56.78, 98.75]

Sequence (85 aa):
NECKVPALQPANVKLTAQNMRTLKRINQKANRAIKPVSNYDHWGTMMDHWDYPVDGKGDCKIYALYKRKLLMEAGFPRQALLMTV

Secondary structure (DSSP, 8-state):
--S-------------HHHHHHHHHHHHHHHHH-EE--HHHHHS-SSPP----TTSEE-HHHHHHHHHHHHHHTT--GGGS----

Foldseek 3Di:
DVVPDDDDDADDDDPDPVVVVQLVVLLVVLVVQADEDEPCRVPVDPDDDADAPPVRYYHDNNSLVSSLVSVVVVVDDNNNRDDDD